Protein 7QWC (pdb70)

Structure (mmCIF, N/CA/C/O backbone):
data_7QWC
#
_entry.id   7QWC
#
_cell.length_a   39.833
_cell.length_b   39.833
_cell.length_c   73.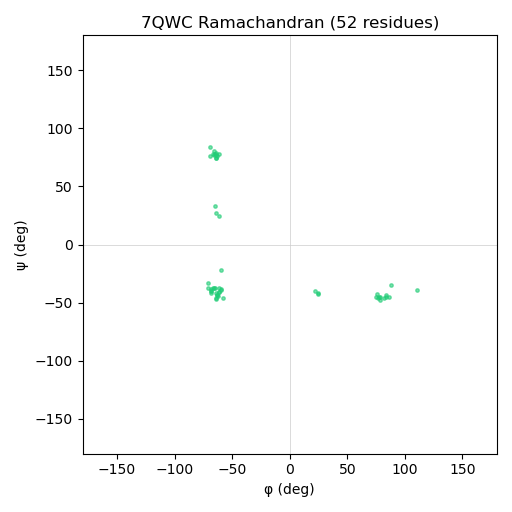196
_cell.angle_alpha   90.000
_cell.angle_beta   90.000
_cell.angle_gamma   90.000
#
_symmetry.space_group_name_H-M   'P 41'
#
loop_
_entity.id
_entity.type
_entity.pdbx_description
1 polymer CC-Type1-(UbUc)4
2 water water
#
loop_
_atom_site.group_PDB
_atom_site.id
_atom_site.type_symbol
_atom_site.label_atom_id
_atom_site.label_alt_id
_atom_site.label_comp_id
_atom_site.label_asym_id
_atom_site.label_entity_id
_atom_site.label_seq_id
_atom_site.pdbx_PDB_ins_code
_atom_site.Cartn_x
_atom_site.Cartn_y
_atom_site.Cartn_z
_atom_site.occupancy
_atom_site.B_iso_or_equiv
_atom_site.auth_seq_id
_atom_site.auth_comp_id
_atom_site.auth_asym_id
_atom_site.auth_atom_id
_atom_site.pdbx_PDB_model_num
ATOM 1 N N . GLY A 1 2 ? 27.356 -0.835 8.024 1.00 70.73 1 GLY B N 1
ATOM 2 C CA . GLY A 1 2 ? 26.339 -1.120 9.083 1.00 63.04 1 GLY B CA 1
ATOM 3 C C . GLY A 1 2 ? 25.106 -1.858 8.555 1.00 45.11 1 GLY B C 1
ATOM 4 O O . GLY A 1 2 ? 25.141 -2.412 7.438 1.00 43.56 1 GLY B O 1
ATOM 5 N N . GLU A 1 3 ? 24.042 -1.875 9.364 1.00 55.79 2 GLU B N 1
ATOM 6 C CA . GLU A 1 3 ? 22.795 -2.641 9.088 1.00 53.27 2 GLU B CA 1
ATOM 7 C C . GLU A 1 3 ? 22.133 -2.116 7.811 1.00 46.08 2 GLU B C 1
ATOM 8 O O . GLU A 1 3 ? 21.703 -2.942 7.008 1.00 50.92 2 GLU B O 1
ATOM 14 N N . LEU A 1 4 ? 22.057 -0.797 7.613 1.00 43.94 3 LEU B N 1
ATOM 15 C CA . LEU A 1 4 ? 21.453 -0.232 6.370 1.00 36.29 3 LEU B CA 1
ATOM 16 C C . LEU A 1 4 ? 22.307 -0.603 5.152 1.00 38.24 3 LEU B C 1
ATOM 17 O O . LEU A 1 4 ? 21.798 -1.064 4.137 1.00 40.05 3 LEU B O 1
ATOM 34 N N . ILE A 1 7 ? 22.123 -4.126 3.316 1.00 37.88 6 ILE B N 1
ATOM 35 C CA . ILE A 1 7 ? 21.013 -4.471 2.443 1.00 34.31 6 ILE B CA 1
ATOM 36 C C . ILE A 1 7 ? 21.486 -4.532 0.987 1.00 40.52 6 ILE B C 1
ATOM 37 O O . ILE A 1 7 ? 21.063 -5.423 0.247 1.00 35.51 6 ILE B O 1
ATOM 42 N N . LYS A 1 8 ? 22.364 -3.619 0.576 1.00 39.49 7 LYS B N 1
ATOM 43 C CA . LYS A 1 8 ? 22.893 -3.618 -0.817 1.00 33.80 7 LYS B CA 1
ATOM 44 C C . LYS A 1 8 ? 23.616 -4.936 -1.132 1.00 31.58 7 LYS B C 1
ATOM 45 O O . LYS A 1 8 ? 23.478 -5.435 -2.262 1.00 42.37 7 LYS B O 1
ATOM 51 N N . GLN A 1 9 ? 24.373 -5.501 -0.195 1.00 38.53 8 GLN B N 1
ATOM 52 C CA . GLN A 1 9 ? 25.091 -6.783 -0.434 1.00 37.69 8 GLN B CA 1
ATOM 53 C C . GLN A 1 9 ? 24.098 -7.955 -0.508 1.00 37.20 8 GLN B C 1
ATOM 54 O O . GLN A 1 9 ? 24.317 -8.898 -1.318 1.00 34.25 8 GLN B O 1
ATOM 60 N N . GLU A 1 10 ? 23.055 -7.916 0.318 1.00 35.10 9 GLU B N 1
ATOM 61 C CA . GLU A 1 10 ? 21.934 -8.903 0.281 1.00 35.84 9 GLU B CA 1
ATOM 62 C C . GLU A 1 10 ? 21.281 -8.883 -1.109 1.00 27.35 9 GLU B C 1
ATOM 63 O O . GLU A 1 10 ? 21.013 -9.949 -1.685 1.00 30.51 9 GLU B O 1
ATOM 69 N N . LEU A 1 11 ? 21.016 -7.680 -1.628 1.00 29.37 10 LEU B N 1
ATOM 70 C CA . LEU A 1 11 ? 20.351 -7.515 -2.947 1.00 28.37 10 LEU B CA 1
ATOM 71 C C . LEU A 1 11 ? 21.247 -8.047 -4.050 1.00 29.87 10 LEU B C 1
ATOM 72 O O . LEU A 1 11 ? 20.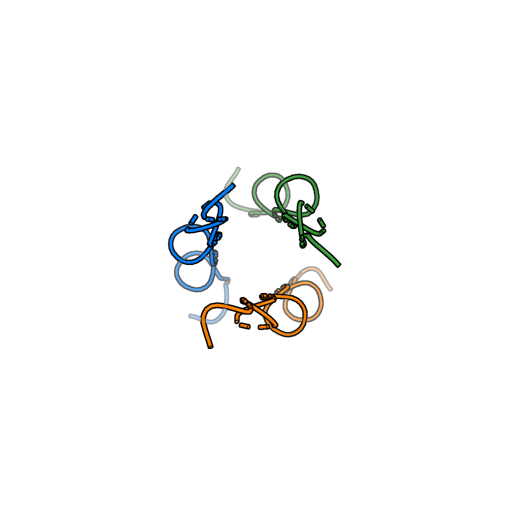755 -8.747 -4.928 1.00 29.44 10 LEU B O 1
ATOM 89 N N . ILE A 1 14 ? 21.151 -11.801 -4.194 1.00 26.53 13 ILE B N 1
ATOM 90 C CA . ILE A 1 14 ? 19.871 -12.283 -4.703 1.00 28.19 13 ILE B CA 1
ATOM 91 C C . ILE A 1 14 ? 19.819 -12.144 -6.217 1.00 26.52 13 ILE B C 1
ATOM 92 O O . ILE A 1 14 ? 19.375 -13.094 -6.882 1.00 27.23 13 ILE B O 1
ATOM 97 N N . LYS A 1 15 ? 20.241 -10.999 -6.762 1.00 27.38 14 LYS B N 1
ATOM 98 C CA . LYS A 1 15 ? 20.155 -10.761 -8.231 1.00 27.98 14 LYS B CA 1
ATOM 99 C C . LYS A 1 15 ? 21.014 -11.806 -8.948 1.00 26.73 14 LYS B C 1
ATOM 100 O O . LYS A 1 15 ? 20.588 -12.300 -10.027 1.00 28.69 14 LYS B O 1
ATOM 106 N N . LYS A 1 16 ? 22.190 -12.112 -8.406 1.00 28.16 15 LYS B N 1
ATOM 107 C CA . LYS A 1 16 ? 23.102 -13.115 -9.009 1.00 32.81 15 LYS B CA 1
ATOM 108 C C . LYS A 1 16 ? 22.398 -14.480 -9.024 1.00 37.21 15 LYS B C 1
ATOM 109 O O . LYS A 1 16 ? 22.443 -15.176 -10.047 1.00 27.91 15 LYS B O 1
ATOM 115 N N . GLU A 1 17 ? 21.734 -14.852 -7.926 1.00 31.34 16 GLU B N 1
ATOM 116 C CA . GLU A 1 17 ? 21.060 -16.165 -7.871 1.00 27.25 16 GLU B CA 1
ATOM 117 C C . GLU A 1 17 ? 19.827 -16.178 -8.766 1.00 27.37 16 GLU B C 1
ATOM 118 O O . GLU A 1 17 ? 19.609 -17.225 -9.362 1.00 27.09 16 GLU B O 1
ATOM 124 N N . LEU A 1 18 ? 19.090 -15.067 -8.945 1.00 26.04 17 LEU B N 1
ATOM 125 C CA . LEU A 1 18 ? 17.927 -15.045 -9.854 1.00 26.96 17 LEU B CA 1
ATOM 126 C C . LEU A 1 18 ? 18.398 -15.278 -11.278 1.00 28.05 17 LEU B C 1
ATOM 127 O O . LEU A 1 18 ? 17.780 -16.062 -12.004 1.00 25.24 17 LEU B O 1
ATOM 144 N N . ILE A 1 21 ? 19.321 -18.895 -11.861 1.00 25.97 20 ILE B N 1
ATOM 145 C CA . ILE A 1 21 ? 18.147 -19.766 -11.917 1.00 27.40 20 ILE B CA 1
ATOM 146 C C . ILE A 1 21 ? 17.405 -19.607 -13.245 1.00 26.10 20 ILE B C 1
ATOM 147 O O . ILE A 1 21 ? 17.018 -20.619 -13.849 1.00 26.42 20 ILE B O 1
ATOM 152 N N . LYS A 1 22 ? 17.192 -18.374 -13.699 1.00 26.85 21 LYS B N 1
ATOM 153 C CA . LYS A 1 22 ? 16.435 -18.129 -14.954 1.00 30.84 21 LYS B CA 1
ATOM 154 C C . LYS A 1 22 ? 17.171 -18.776 -16.114 1.00 24.98 21 LYS B C 1
ATOM 155 O O . LYS A 1 22 ? 16.569 -19.375 -17.018 1.00 27.61 21 LYS B O 1
ATOM 173 N N . GLU A 1 24 ? 19.312 -21.360 -15.921 1.00 27.17 23 GLU B N 1
ATOM 174 C CA . GLU A 1 24 ? 19.259 -22.806 -15.757 1.00 29.17 23 GLU B CA 1
ATOM 175 C C . GLU A 1 24 ? 17.904 -23.340 -16.245 1.00 32.48 23 GLU B C 1
ATOM 176 O O . GLU A 1 24 ? 17.894 -24.378 -16.953 1.00 36.94 23 GLU B O 1
ATOM 182 N N . LEU A 1 25 ? 16.808 -22.664 -15.916 1.00 30.81 24 LEU B N 1
ATOM 183 C CA . LEU A 1 25 ? 15.452 -23.090 -16.364 1.00 34.53 24 LEU B CA 1
ATOM 184 C C . LEU A 1 25 ? 15.335 -23.005 -17.877 1.00 33.50 24 LEU B C 1
ATOM 185 O O . LEU A 1 25 ? 14.890 -23.958 -18.530 1.00 40.69 24 LEU B O 1
ATOM 202 N N . ILE A 1 28 ? 17.174 -25.736 -19.737 1.00 50.23 27 ILE B N 1
ATOM 203 C CA . ILE A 1 28 ? 16.521 -27.032 -19.669 1.00 56.06 27 ILE B CA 1
ATOM 204 C C . ILE A 1 28 ? 15.463 -27.157 -20.775 1.00 59.66 27 ILE B C 1
ATOM 205 O O . ILE A 1 28 ? 15.412 -28.225 -21.412 1.00 115.80 27 ILE B O 1
ATOM 210 N N . LYS A 1 29 ? 14.643 -26.122 -20.984 1.00 57.95 28 LYS B N 1
ATOM 211 C CA . LYS A 1 29 ? 13.301 -26.236 -21.634 1.00 72.67 28 LYS B CA 1
ATOM 212 C C . LYS A 1 29 ? 13.419 -26.681 -23.104 1.00 69.31 28 LYS B C 1
ATOM 213 O O . LYS A 1 29 ? 14.395 -26.466 -23.831 1.00 60.92 28 LYS B O 1
ATOM 220 N N . GLY B 1 2 ? 9.010 -0.243 11.080 1.00 62.60 1 GLY C N 1
ATOM 221 C CA . GLY B 1 2 ? 9.918 0.726 10.392 1.00 52.22 1 GLY C CA 1
ATOM 222 C C . GLY B 1 2 ? 10.464 0.196 9.062 1.00 49.22 1 GLY C C 1
ATOM 223 O O . GLY B 1 2 ? 10.161 -0.981 8.646 1.00 44.60 1 GLY C O 1
ATOM 224 N N . GLU B 1 3 ? 11.236 1.048 8.375 1.00 46.08 2 GLU C N 1
ATOM 225 C CA . GLU B 1 3 ? 11.710 0.785 6.979 1.00 39.35 2 GLU C CA 1
ATOM 226 C C . GLU B 1 3 ? 12.627 -0.442 6.988 1.00 35.34 2 GLU C C 1
ATOM 227 O O . GLU B 1 3 ? 12.474 -1.297 6.114 1.00 37.43 2 GLU C O 1
ATOM 233 N N . LEU B 1 4 ? 13.562 -0.517 7.937 1.00 37.81 3 LEU C N 1
ATOM 234 C CA . LEU B 1 4 ? 14.501 -1.664 8.041 1.00 36.77 3 LEU C CA 1
ATOM 235 C C . LEU B 1 4 ? 13.726 -2.950 8.322 1.00 44.26 3 LEU C C 1
ATOM 236 O O . LEU B 1 4 ? 13.990 -3.964 7.681 1.00 37.28 3 LEU C O 1
ATOM 253 N N . ILE B 1 7 ? 11.995 -4.272 5.266 1.00 34.05 6 ILE C N 1
ATOM 254 C CA . ILE B 1 7 ? 12.938 -4.745 4.269 1.00 33.18 6 ILE C CA 1
ATOM 255 C C . ILE B 1 7 ? 13.503 -6.090 4.700 1.00 36.94 6 ILE C C 1
ATOM 256 O O . ILE B 1 7 ? 13.638 -6.968 3.827 1.00 33.35 6 ILE C O 1
ATOM 261 N N . LYS B 1 8 ? 13.853 -6.273 5.960 1.00 35.11 7 LYS C N 1
ATOM 262 C CA . LYS B 1 8 ? 14.372 -7.584 6.428 1.00 34.33 7 LYS C CA 1
ATOM 263 C C . LYS B 1 8 ? 13.342 -8.690 6.192 1.00 39.96 7 LYS C C 1
ATOM 264 O O . LYS B 1 8 ? 13.763 -9.822 5.846 1.00 34.32 7 LYS C O 1
ATOM 270 N N . GLN 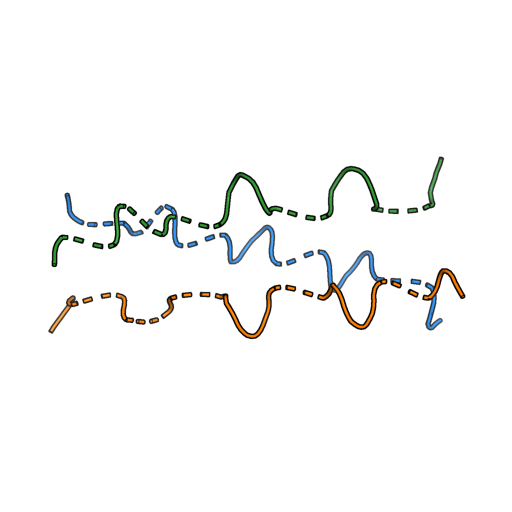B 1 9 ? 12.051 -8.418 6.391 1.00 34.01 8 GLN C N 1
ATOM 271 C CA . GLN B 1 9 ? 10.999 -9.433 6.162 1.00 32.25 8 GLN C CA 1
ATOM 272 C C . GLN B 1 9 ? 10.886 -9.741 4.659 1.00 31.24 8 GLN C C 1
ATOM 273 O O . GLN B 1 9 ? 10.675 -10.921 4.308 1.00 32.71 8 GLN C O 1
ATOM 279 N N . GLU B 1 10 ? 11.010 -8.733 3.810 1.00 32.49 9 GLU C N 1
ATOM 280 C CA . GLU B 1 10 ? 10.931 -8.897 2.337 1.00 34.12 9 GLU C CA 1
ATOM 281 C C . GLU B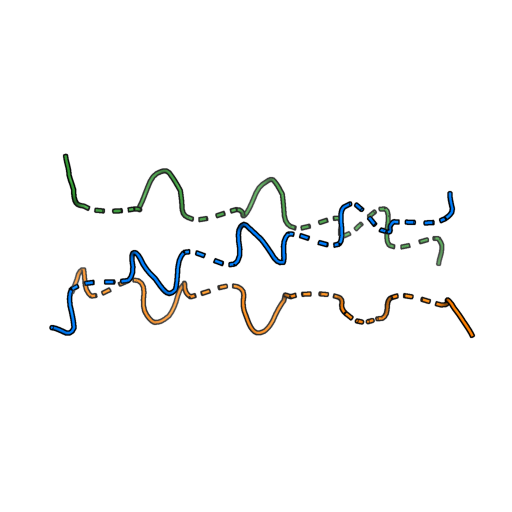 1 10 ? 12.130 -9.725 1.879 1.00 34.19 9 GLU C C 1
ATOM 282 O O . GLU B 1 10 ? 11.953 -10.578 1.016 1.00 28.31 9 GLU C O 1
ATOM 288 N N . LEU B 1 11 ? 13.301 -9.535 2.475 1.00 29.13 10 LEU C N 1
ATOM 289 C CA . LEU B 1 11 ? 14.506 -10.319 2.112 1.00 27.38 10 LEU C CA 1
ATOM 290 C C . LEU B 1 11 ? 14.352 -11.756 2.540 1.00 34.10 10 LEU C C 1
ATOM 291 O O . LEU B 1 11 ? 14.680 -12.632 1.741 1.00 28.89 10 LEU C O 1
ATOM 308 N N . ILE B 1 14 ? 12.055 -13.522 0.154 1.00 25.31 13 ILE C N 1
ATOM 309 C CA . ILE B 1 14 ? 12.699 -13.780 -1.133 1.00 25.11 13 ILE C CA 1
ATOM 310 C C . ILE B 1 14 ? 13.635 -14.987 -0.998 1.00 24.32 13 ILE C C 1
ATOM 311 O O . ILE B 1 14 ? 13.605 -15.873 -1.864 1.00 22.51 13 ILE C O 1
ATOM 316 N N . LYS B 1 15 ? 14.468 -15.018 0.043 1.00 24.35 14 LYS C N 1
ATOM 317 C CA . LYS B 1 15 ? 15.416 -16.149 0.225 1.00 23.58 14 LYS C CA 1
ATOM 318 C C . LYS B 1 15 ? 14.650 -17.462 0.390 1.00 22.00 14 LYS C C 1
ATOM 319 O O . LYS B 1 15 ? 15.153 -18.471 -0.117 1.00 24.39 14 LYS C O 1
ATOM 325 N N . LYS B 1 16 ? 13.511 -17.475 1.068 1.00 23.81 15 LYS C N 1
ATOM 326 C CA . LYS B 1 16 ? 12.678 -18.677 1.251 1.00 26.94 15 LYS C CA 1
ATOM 327 C C . LYS B 1 16 ? 12.183 -19.147 -0.115 1.00 26.82 15 LYS C C 1
ATOM 328 O O . LYS B 1 16 ? 12.237 -20.366 -0.385 1.00 24.81 15 LYS C O 1
ATOM 334 N N . GLU B 1 17 ? 11.736 -18.218 -0.958 1.00 24.03 16 GLU C N 1
ATOM 335 C CA . GLU B 1 17 ? 11.239 -18.597 -2.311 1.00 25.96 16 GLU C CA 1
ATOM 336 C C . GLU B 1 17 ? 12.415 -19.097 -3.155 1.00 25.23 16 GLU C C 1
ATOM 337 O O . GLU B 1 17 ? 12.244 -20.095 -3.879 1.00 26.56 16 GLU C O 1
ATOM 343 N N . LEU B 1 18 ? 13.588 -18.454 -3.088 1.00 23.43 17 LEU C N 1
ATOM 344 C CA . LEU B 1 18 ? 14.746 -18.861 -3.918 1.00 23.57 17 LEU C CA 1
ATOM 345 C C . LEU B 1 18 ? 15.190 -20.258 -3.478 1.00 24.52 17 LEU C C 1
ATOM 346 O O . LEU B 1 18 ? 15.500 -21.092 -4.315 1.00 24.44 17 LEU C O 1
ATOM 363 N N . ILE B 1 21 ? 12.870 -22.858 -4.877 1.00 24.70 20 ILE C N 1
ATOM 364 C CA . ILE B 1 21 ? 13.099 -22.995 -6.304 1.00 26.27 20 ILE C CA 1
ATOM 365 C C . ILE B 1 21 ? 14.362 -23.814 -6.593 1.00 25.70 20 ILE C C 1
ATOM 366 O O . ILE B 1 21 ? 14.327 -24.692 -7.458 1.00 27.96 20 ILE C O 1
ATOM 371 N N . LYS B 1 22 ? 15.465 -23.545 -5.900 1.00 25.92 21 LYS C N 1
ATOM 372 C CA . LYS B 1 22 ? 16.738 -24.249 -6.136 1.00 29.59 21 LYS C CA 1
ATOM 373 C C . LYS B 1 22 ? 16.569 -25.732 -5.793 1.00 27.62 21 LYS C C 1
ATOM 374 O O . LYS B 1 22 ? 17.110 -26.579 -6.499 1.00 30.29 21 LYS C O 1
ATOM 392 N N . GLU B 1 24 ? 13.699 -27.442 -5.941 1.00 31.58 23 GLU C N 1
ATOM 393 C CA . GLU B 1 24 ? 12.792 -27.961 -6.958 1.00 34.64 23 GLU C CA 1
ATOM 394 C C . GLU B 1 24 ? 13.549 -28.180 -8.274 1.00 34.56 23 GLU C C 1
ATOM 395 O O . GLU B 1 24 ? 13.328 -29.178 -8.947 1.00 35.81 23 GLU C O 1
ATOM 401 N N . LEU B 1 25 ? 14.428 -27.257 -8.646 1.00 35.75 24 LEU C N 1
ATOM 402 C CA . LEU B 1 25 ? 15.268 -27.343 -9.866 1.00 39.60 24 LEU C CA 1
ATOM 403 C C . LEU B 1 25 ? 16.217 -28.527 -9.755 1.00 41.85 24 LEU C C 1
ATOM 404 O O . LEU B 1 25 ? 16.354 -29.294 -10.701 1.00 38.05 24 LEU C O 1
ATOM 421 N N . ILE B 1 28 ? 14.489 -31.757 -10.401 1.00 39.80 27 ILE C N 1
ATOM 422 C CA . ILE B 1 28 ? 14.117 -31.916 -11.799 1.00 40.00 27 ILE C CA 1
ATOM 423 C C . ILE B 1 28 ? 15.308 -32.449 -12.586 1.00 48.79 27 ILE C C 1
ATOM 424 O O . ILE B 1 28 ? 15.091 -33.337 -13.426 1.00 50.29 27 ILE C O 1
ATOM 429 N N . LYS B 1 29 ? 16.498 -31.888 -12.377 1.00 43.86 28 LYS C N 1
ATOM 430 C CA . LYS B 1 29 ? 17.712 -32.280 -13.149 1.00 46.69 28 LYS C CA 1
ATOM 431 C C . LYS B 1 29 ? 18.006 -33.773 -12.936 1.00 63.29 28 LYS C C 1
ATOM 432 O O . LYS B 1 29 ? 18.680 -34.374 -13.808 1.00 58.40 28 LYS C O 1
ATOM 438 N N . GLN B 1 30 ? 17.507 -34.375 -11.848 1.00 64.14 29 GLN C N 1
ATOM 439 C CA . GLN B 1 30 ? 17.598 -35.849 -11.614 1.00 66.34 29 GLN C CA 1
ATOM 440 C C . GLN B 1 30 ? 16.554 -36.589 -12.468 1.00 83.89 29 GLN C C 1
ATOM 441 O O . GLN B 1 30 ? 15.373 -36.729 -12.133 1.00 76.43 29 GLN C O 1
ATOM 450 N N . GLY C 1 2 ? 18.157 9.069 -2.974 1.00 35.47 1 GLY E N 1
ATOM 451 C CA . GLY C 1 2 ? 17.624 7.919 -3.717 1.00 36.95 1 GLY E CA 1
ATOM 452 C C . GLY C 1 2 ? 18.105 6.566 -3.231 1.00 38.41 1 GLY E C 1
ATOM 453 O O . GLY C 1 2 ? 17.668 5.607 -3.864 1.00 35.31 1 GLY E O 1
ATOM 454 N N . GLU C 1 3 ? 18.896 6.436 -2.148 1.00 32.34 2 GLU E N 1
ATOM 455 C CA . GLU C 1 3 ? 19.435 5.123 -1.705 1.00 30.41 2 GLU E CA 1
ATOM 456 C C . GLU C 1 3 ? 18.289 4.209 -1.280 1.00 31.79 2 GLU E C 1
ATOM 457 O O . GLU C 1 3 ? 18.290 3.029 -1.700 1.00 31.04 2 GLU E O 1
ATOM 463 N N . LEU C 1 4 ? 17.348 4.694 -0.469 1.00 28.36 3 LEU E N 1
ATOM 464 C CA . LEU C 1 4 ? 16.219 3.830 -0.033 1.00 29.92 3 LEU E CA 1
ATOM 465 C C . LEU C 1 4 ? 15.308 3.549 -1.231 1.00 30.96 3 LEU E C 1
ATOM 466 O O . LEU C 1 4 ? 14.894 2.395 -1.411 1.00 29.39 3 LEU E O 1
ATOM 483 N N . ILE C 1 7 ? 16.498 0.669 -3.349 1.00 26.41 6 ILE E N 1
ATOM 484 C CA . ILE C 1 7 ? 16.306 -0.627 -2.717 1.00 29.67 6 ILE E CA 1
ATOM 485 C C . ILE C 1 7 ? 14.854 -1.078 -2.931 1.00 36.19 6 ILE E C 1
ATOM 486 O O . ILE C 1 7 ? 14.623 -2.232 -3.292 1.00 27.76 6 ILE E O 1
ATOM 491 N N . LYS C 1 8 ? 13.884 -0.202 -2.713 1.00 28.43 7 LYS E N 1
ATOM 492 C CA . LYS C 1 8 ? 12.459 -0.594 -2.844 1.00 34.07 7 LYS E CA 1
ATOM 493 C C . LYS C 1 8 ? 12.154 -0.961 -4.305 1.00 34.27 7 LYS E C 1
ATOM 494 O O . LYS C 1 8 ? 11.369 -1.899 -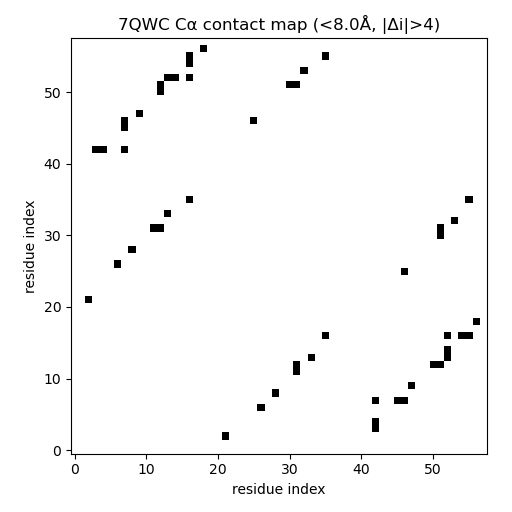4.520 1.00 32.61 7 LYS E O 1
ATOM 500 N N . GLN C 1 9 ? 12.737 -0.257 -5.276 1.00 32.14 8 GLN E N 1
ATOM 501 C CA . GLN C 1 9 ? 12.499 -0.555 -6.711 1.00 30.05 8 GLN E CA 1
ATOM 502 C C . GLN C 1 9 ? 13.137 -1.921 -7.060 1.00 33.24 8 GLN E C 1
ATOM 503 O O . GLN C 1 9 ? 12.541 -2.673 -7.862 1.00 32.63 8 GLN E O 1
ATOM 509 N N . GLU C 1 10 ? 14.317 -2.203 -6.522 1.00 29.93 9 GLU E N 1
ATOM 510 C CA . GLU C 1 10 ? 15.034 -3.490 -6.743 1.00 29.10 9 GLU E CA 1
ATOM 511 C C . GLU C 1 10 ? 14.189 -4.617 -6.150 1.00 29.92 9 GLU E C 1
ATOM 512 O O . GLU C 1 10 ? 14.072 -5.686 -6.792 1.00 30.34 9 GLU E O 1
ATOM 518 N N . LEU C 1 11 ? 13.607 -4.418 -4.973 1.00 29.80 10 LEU E N 1
ATOM 519 C CA . LEU C 1 11 ? 12.774 -5.468 -4.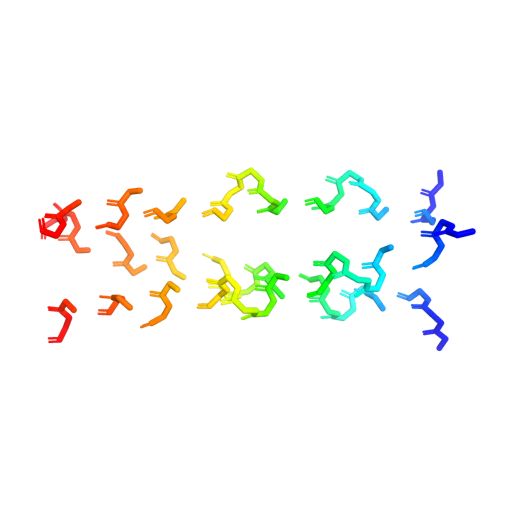323 1.00 32.90 10 LEU E CA 1
ATOM 520 C C . LEU C 1 11 ? 11.514 -5.705 -5.157 1.00 32.49 10 LEU E C 1
ATOM 521 O O . LEU C 1 11 ? 11.144 -6.858 -5.369 1.00 33.51 10 LEU E O 1
ATOM 538 N N . ILE C 1 14 ? 12.297 -7.806 -8.167 1.00 28.84 13 ILE E N 1
ATOM 539 C CA . ILE C 1 14 ? 12.556 -9.201 -7.816 1.00 27.74 13 ILE E CA 1
ATOM 540 C C . ILE C 1 14 ? 11.247 -10.018 -7.787 1.00 32.84 13 ILE E C 1
ATOM 541 O O . ILE C 1 14 ? 11.261 -11.186 -8.230 1.00 26.86 13 ILE E O 1
ATOM 546 N N . LYS C 1 15 ? 10.119 -9.446 -7.375 1.00 31.86 14 LYS E N 1
ATOM 547 C CA .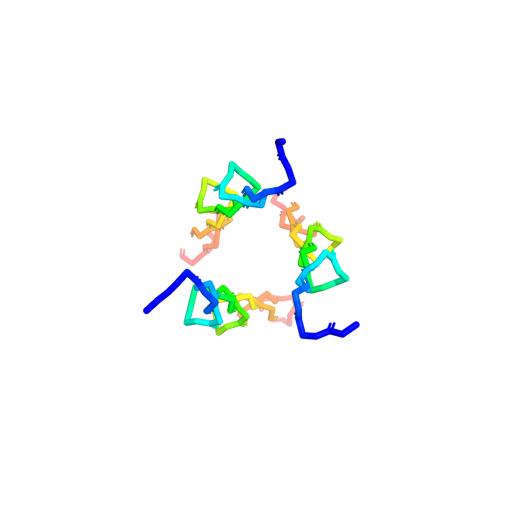 LYS C 1 15 ? 8.830 -10.189 -7.394 1.00 35.70 14 LYS E CA 1
ATOM 548 C C . LYS C 1 15 ? 8.456 -10.611 -8.821 1.00 33.78 14 LYS E C 1
ATOM 549 O O . LYS C 1 15 ? 7.958 -11.754 -8.993 1.00 34.59 14 LYS E O 1
ATOM 555 N N . LYS C 1 16 ? 8.655 -9.755 -9.812 1.00 32.24 15 LYS E N 1
ATOM 556 C CA . LYS C 1 16 ? 8.360 -10.090 -11.228 1.00 38.11 15 LYS E CA 1
ATOM 557 C C . LYS C 1 16 ? 9.305 -11.209 -11.686 1.00 37.87 15 LYS E C 1
ATOM 558 O O . LYS C 1 16 ? 8.887 -12.073 -12.459 1.00 32.88 15 LYS E O 1
ATOM 564 N N . GLU C 1 17 ? 10.557 -11.207 -11.257 1.00 29.64 16 GLU E N 1
ATOM 565 C CA . GLU C 1 17 ? 11.513 -12.271 -11.661 1.00 28.25 16 GLU E CA 1
ATOM 566 C C . GLU C 1 17 ? 11.093 -13.598 -11.011 1.00 28.26 16 GLU E C 1
ATOM 567 O O . GLU C 1 17 ? 11.175 -14.658 -11.687 1.00 26.29 16 GLU E O 1
ATOM 573 N N . LEU C 1 18 ? 10.652 -13.570 -9.749 1.00 26.10 17 LEU E N 1
ATOM 574 C CA . LEU C 1 18 ? 10.208 -14.816 -9.070 1.00 25.43 17 LEU E CA 1
ATOM 575 C C . LEU C 1 18 ? 8.975 -15.362 -9.803 1.00 31.83 17 LEU E C 1
ATOM 576 O O . LEU C 1 18 ? 8.888 -16.566 -10.028 1.00 29.22 17 LEU E O 1
ATOM 593 N N . ILE C 1 21 ? 9.932 -17.186 -13.013 1.00 28.07 20 ILE E N 1
ATOM 594 C CA . ILE C 1 21 ? 10.537 -18.467 -12.699 1.00 28.87 20 ILE E CA 1
ATOM 595 C C . ILE C 1 21 ? 9.472 -19.504 -12.288 1.00 28.32 20 ILE E C 1
ATOM 596 O O . ILE C 1 21 ? 9.535 -20.656 -12.730 1.00 27.71 20 ILE E O 1
ATOM 601 N N . LYS C 1 22 ? 8.548 -19.126 -11.418 1.00 27.13 21 LYS E N 1
ATOM 602 C CA . LYS C 1 22 ? 7.556 -20.076 -10.881 1.00 27.71 21 LYS E CA 1
ATOM 603 C C . LYS C 1 22 ? 6.654 -20.580 -11.995 1.00 34.69 21 LYS E C 1
ATOM 604 O O . LYS C 1 22 ? 6.278 -21.745 -11.976 1.00 30.29 21 LYS E O 1
ATOM 622 N N . GLU C 1 24 ? 7.600 -21.060 -15.158 1.00 29.87 23 GLU E N 1
ATOM 623 C CA . GLU C 1 24 ? 8.413 -22.011 -15.903 1.00 32.56 23 GLU E CA 1
ATOM 624 C C . GLU C 1 24 ? 8.538 -23.331 -15.147 1.00 31.79 23 GLU E C 1
ATOM 625 O O . GLU C 1 24 ? 8.487 -24.431 -15.803 1.00 36.53 23 GLU E O 1
ATOM 631 N N . LEU C 1 25 ? 8.696 -23.280 -13.820 1.00 32.94 24 LEU E N 1
ATOM 632 C CA . LEU C 1 25 ? 8.721 -24.525 -12.996 1.00 40.71 24 LEU E CA 1
ATOM 633 C C . LEU C 1 25 ? 7.396 -25.271 -13.114 1.00 38.61 24 LEU E C 1
ATOM 634 O O . LEU C 1 25 ? 7.373 -26.489 -13.301 1.00 46.61 24 LEU E O 1
ATOM 651 N N . ILE C 1 28 ? 6.962 -27.227 -16.306 1.00 48.34 27 ILE E N 1
ATOM 652 C CA . ILE C 1 28 ? 7.774 -28.432 -16.347 1.00 70.93 27 ILE E CA 1
ATOM 653 C C . ILE C 1 28 ? 7.060 -29.580 -15.614 1.00 99.33 27 ILE E C 1
ATOM 654 O O . ILE C 1 28 ? 7.049 -30.708 -16.130 1.00 62.83 27 ILE E O 1
ATOM 659 N N . LYS C 1 29 ? 6.475 -29.304 -14.450 1.00 86.55 28 LYS E N 1
ATOM 660 C CA . LYS C 1 29 ? 5.549 -30.224 -13.735 1.00 105.86 28 LYS E CA 1
ATOM 661 C C . LYS C 1 29 ? 4.169 -30.163 -14.412 1.00 77.96 28 LYS E C 1
ATOM 662 O O . LYS C 1 29 ? 3.912 -30.504 -15.576 1.00 70.84 28 LYS E O 1
#

Secondary structure (DSSP, 8-state)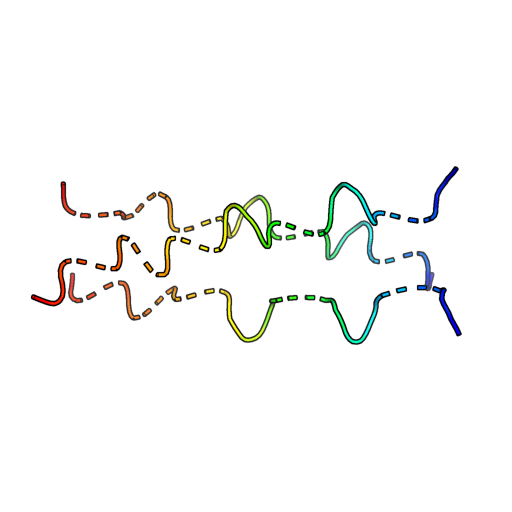:
----TTT--TTT-------/----TTT--TTT--------/----TTT--TTT-------

Solvent-accessible surface area: 6032 Å² total

Sequence (58 aa):
GELIKQELIKKELIKELIKGELIKQELIKKELIKELIKQGELIKQELIKKELIKELIK

Radius of gyration: 13.96 Å; Cα contacts (8 Å, |Δi|>4): 26; chains: 3; bounding box: 21×44×32 Å

Foldseek 3Di:
DPPCVVVPCPVVPVCCPVD/DPPCPVVPCVVVPVCCPPPD/DPPVPVVVCPVVPVVCVVD

B-factor: mean 42.6, std 20.67, range [21.58, 172.25]